Protein AF-A0ABD2CI58-F1 (afdb_monomer)

Structure (mmCIF, N/CA/C/O backbone):
data_AF-A0ABD2CI58-F1
#
_entry.id   AF-A0ABD2CI58-F1
#
loop_
_atom_site.group_PDB
_atom_site.id
_atom_site.type_symbol
_atom_site.label_atom_id
_atom_site.label_alt_id
_atom_site.label_comp_id
_atom_site.label_asym_id
_atom_site.label_entity_id
_atom_site.label_seq_id
_atom_site.pdbx_PDB_ins_code
_atom_site.Cartn_x
_atom_site.Cartn_y
_atom_site.Cartn_z
_atom_site.occupancy
_atom_site.B_iso_or_equiv
_atom_site.auth_seq_id
_atom_site.auth_comp_id
_atom_site.auth_asym_id
_atom_site.auth_atom_id
_atom_site.pdbx_PDB_model_num
ATOM 1 N N . MET A 1 1 ? 22.732 7.898 -4.166 1.00 49.81 1 MET A N 1
ATOM 2 C CA . MET A 1 1 ? 21.808 8.438 -5.179 1.00 49.81 1 MET A CA 1
ATOM 3 C C . MET A 1 1 ? 20.478 8.614 -4.476 1.00 49.81 1 MET A C 1
ATOM 5 O O . MET A 1 1 ? 20.019 7.651 -3.877 1.00 49.81 1 MET A O 1
ATOM 9 N N . GLY A 1 2 ? 20.002 9.853 -4.361 1.00 69.44 2 GLY A N 1
ATOM 10 C CA . GLY A 1 2 ? 18.741 10.169 -3.685 1.00 69.44 2 GLY A CA 1
ATOM 11 C C . GLY A 1 2 ? 17.550 9.956 -4.612 1.00 69.44 2 GLY A C 1
ATOM 12 O O . GLY A 1 2 ? 17.744 9.671 -5.792 1.00 69.44 2 GLY A O 1
ATOM 13 N N . SER A 1 3 ? 16.351 10.114 -4.061 1.00 56.50 3 SER A N 1
ATOM 14 C CA . SER A 1 3 ? 15.115 9.919 -4.804 1.00 56.50 3 SER A CA 1
ATOM 15 C C . SER A 1 3 ? 14.978 10.944 -5.929 1.00 56.50 3 SER A C 1
ATOM 17 O O . SER A 1 3 ? 15.055 12.150 -5.676 1.00 56.50 3 SER A O 1
ATOM 19 N N . VAL A 1 4 ? 14.850 10.484 -7.176 1.00 70.69 4 VAL A N 1
ATOM 20 C CA . VAL A 1 4 ? 14.587 11.353 -8.326 1.00 70.69 4 VAL A CA 1
ATOM 21 C C . VAL A 1 4 ? 13.091 11.625 -8.370 1.00 70.69 4 VAL A C 1
ATOM 23 O O . VAL A 1 4 ? 12.281 10.706 -8.318 1.00 70.69 4 VAL A O 1
ATOM 26 N N . HIS A 1 5 ? 12.718 12.899 -8.481 1.00 70.19 5 HIS A N 1
ATOM 27 C CA . HIS A 1 5 ? 11.318 13.310 -8.531 1.00 70.19 5 HIS A CA 1
ATOM 28 C C . HIS A 1 5 ? 10.525 12.507 -9.582 1.00 70.19 5 HIS A C 1
ATOM 30 O O . HIS A 1 5 ? 10.876 12.527 -10.763 1.00 70.19 5 HIS A O 1
ATOM 36 N N . GLY A 1 6 ? 9.467 11.812 -9.151 1.00 68.62 6 GLY A N 1
ATOM 37 C CA . GLY A 1 6 ? 8.593 11.005 -10.003 1.00 68.62 6 GLY A CA 1
ATOM 38 C C . GLY A 1 6 ? 8.843 9.494 -9.943 1.00 68.62 6 GLY A C 1
ATOM 39 O O . GLY A 1 6 ? 8.038 8.734 -10.484 1.00 68.62 6 GLY A O 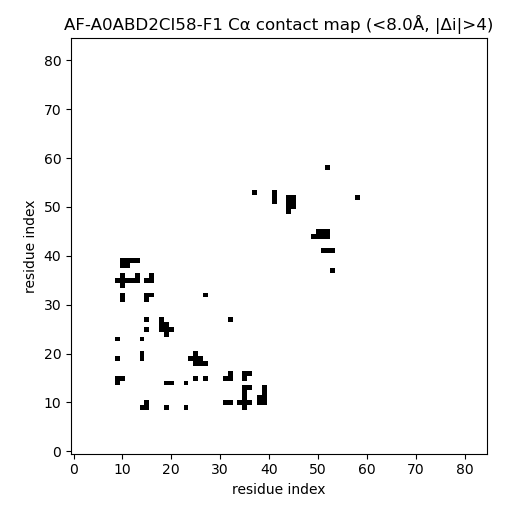1
ATOM 40 N N . GLU A 1 7 ? 9.903 9.029 -9.277 1.00 74.44 7 GLU A N 1
ATOM 41 C CA . GLU A 1 7 ? 10.152 7.596 -9.070 1.00 74.44 7 GLU A CA 1
ATOM 42 C C . GLU A 1 7 ? 9.197 6.959 -8.047 1.00 74.44 7 GLU A C 1
ATOM 44 O O . GLU A 1 7 ? 9.073 5.739 -8.003 1.00 74.44 7 GLU A O 1
ATOM 49 N N . GLU A 1 8 ? 8.500 7.769 -7.246 1.00 76.56 8 GLU A N 1
ATOM 50 C CA . GLU A 1 8 ? 7.505 7.348 -6.260 1.00 76.56 8 GLU A CA 1
ATOM 51 C C . GLU A 1 8 ? 6.137 7.028 -6.890 1.00 76.56 8 GLU A C 1
ATOM 53 O O . GLU A 1 8 ? 5.373 6.210 -6.369 1.00 76.56 8 GLU A O 1
ATOM 58 N N . LEU A 1 9 ? 5.838 7.633 -8.046 1.00 81.44 9 LEU A N 1
ATOM 59 C CA . LEU A 1 9 ? 4.560 7.492 -8.755 1.00 81.44 9 LEU A CA 1
ATOM 60 C C . LEU A 1 9 ? 4.172 6.034 -9.067 1.00 81.44 9 LEU A C 1
ATOM 62 O O . LEU A 1 9 ? 3.021 5.669 -8.813 1.00 81.44 9 LEU A O 1
ATOM 66 N N . PRO A 1 10 ? 5.075 5.161 -9.558 1.00 80.31 10 PRO A N 1
ATOM 67 C CA . PRO A 1 10 ? 4.728 3.773 -9.822 1.00 80.31 10 PRO A CA 1
ATOM 68 C C . PRO A 1 10 ? 4.324 3.005 -8.554 1.00 80.31 10 PRO A C 1
ATOM 70 O O . PRO A 1 10 ? 3.501 2.094 -8.631 1.00 80.31 10 PRO A O 1
ATOM 73 N N . PHE A 1 11 ? 4.861 3.377 -7.389 1.00 81.25 11 PHE A N 1
ATOM 74 C CA . PHE A 1 11 ? 4.532 2.739 -6.114 1.00 81.25 11 PHE A CA 1
ATOM 75 C C . PHE A 1 11 ? 3.178 3.193 -5.571 1.00 81.25 11 PHE A C 1
ATOM 77 O O . PHE A 1 11 ? 2.435 2.368 -5.041 1.00 81.25 11 PHE A O 1
ATOM 84 N N . VAL A 1 12 ? 2.840 4.475 -5.745 1.00 82.12 12 VAL A N 1
ATOM 85 C CA . VAL A 1 12 ? 1.542 5.049 -5.349 1.00 82.12 12 VAL A CA 1
ATOM 86 C C . VAL A 1 12 ? 0.402 4.487 -6.202 1.00 82.12 12 VAL A C 1
ATOM 88 O O . VAL A 1 12 ? -0.668 4.192 -5.675 1.00 82.12 12 VAL A O 1
ATOM 91 N N . PHE A 1 13 ? 0.629 4.296 -7.506 1.00 80.94 13 PHE A N 1
ATOM 92 C CA . PHE A 1 13 ? -0.385 3.778 -8.433 1.00 80.94 13 PHE A CA 1
ATOM 93 C C . PHE A 1 13 ? -0.422 2.248 -8.553 1.00 80.94 13 PHE A C 1
ATOM 95 O O . PHE A 1 13 ? -1.288 1.717 -9.245 1.00 80.94 13 PHE A O 1
ATOM 102 N N . GLY A 1 14 ? 0.498 1.525 -7.911 1.00 79.25 14 GLY A N 1
ATOM 103 C CA . GLY A 1 14 ? 0.524 0.059 -7.950 1.00 79.25 14 GLY A CA 1
ATOM 104 C C . GLY A 1 14 ? 1.095 -0.551 -9.218 1.00 79.25 14 GLY A C 1
ATOM 105 O O . GLY A 1 14 ? 0.887 -1.737 -9.461 1.00 79.25 14 GLY A O 1
ATOM 106 N N . ALA A 1 15 ? 1.864 0.210 -9.999 1.00 82.31 15 ALA A N 1
ATOM 107 C CA . ALA A 1 15 ? 2.568 -0.316 -11.164 1.00 82.31 15 ALA A CA 1
ATOM 108 C C . ALA A 1 15 ? 3.510 -1.473 -10.785 1.00 82.31 15 ALA A C 1
ATOM 110 O O . ALA A 1 15 ? 3.614 -2.437 -11.536 1.00 82.31 15 ALA A O 1
ATOM 111 N N . ALA A 1 16 ? 4.112 -1.436 -9.590 1.00 76.88 16 ALA A N 1
ATOM 112 C CA . ALA A 1 16 ? 4.969 -2.512 -9.092 1.00 76.88 16 ALA A CA 1
ATOM 113 C C . ALA A 1 16 ? 4.237 -3.837 -8.814 1.00 76.88 16 ALA A C 1
ATOM 115 O O . ALA A 1 16 ? 4.858 -4.894 -8.856 1.00 76.88 16 ALA A O 1
ATOM 116 N N . LEU A 1 17 ? 2.924 -3.806 -8.560 1.00 76.81 17 LEU A N 1
ATOM 117 C CA . LEU A 1 17 ? 2.121 -5.004 -8.281 1.00 76.81 17 LEU A CA 1
ATOM 118 C C . LEU A 1 17 ? 1.606 -5.694 -9.553 1.00 76.81 17 LEU A C 1
ATOM 120 O O . LEU A 1 17 ? 1.184 -6.846 -9.493 1.00 76.81 17 LEU A O 1
ATOM 124 N N . VAL A 1 18 ? 1.639 -4.999 -10.693 1.00 81.00 18 VAL A N 1
ATOM 125 C CA . V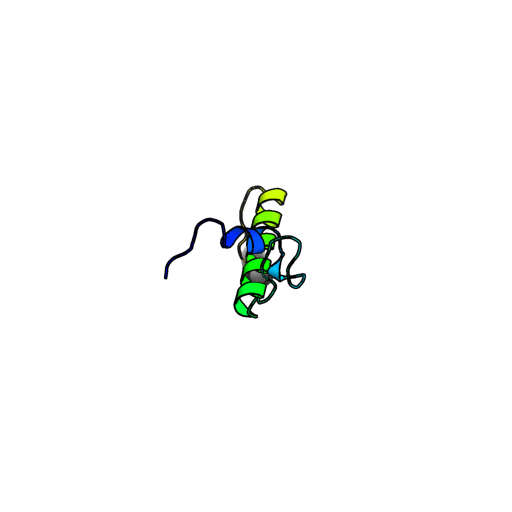AL A 1 18 ? 1.147 -5.486 -11.994 1.00 81.00 18 VAL A CA 1
ATOM 126 C C . VAL A 1 18 ? 2.262 -5.631 -13.036 1.00 81.00 18 VAL A C 1
ATOM 128 O O . VAL A 1 18 ? 1.981 -5.671 -14.229 1.00 81.00 18 VAL A O 1
ATOM 131 N N . ASP A 1 19 ? 3.516 -5.720 -12.581 1.00 70.81 19 ASP A N 1
ATOM 132 C CA . ASP A 1 19 ? 4.718 -5.880 -13.422 1.00 70.81 19 ASP A CA 1
ATOM 133 C C . ASP A 1 19 ? 4.969 -4.698 -14.388 1.00 70.81 19 ASP A C 1
ATOM 135 O O . ASP A 1 19 ? 5.516 -4.826 -15.486 1.00 70.81 19 ASP A O 1
ATOM 139 N N . GLY A 1 20 ? 4.553 -3.505 -13.952 1.00 69.06 20 GLY A N 1
ATOM 140 C CA . GLY A 1 20 ? 4.598 -2.250 -14.697 1.00 69.06 20 GLY A CA 1
ATOM 141 C C . GLY A 1 20 ? 3.430 -2.078 -15.675 1.00 69.06 20 GLY A C 1
ATOM 142 O O . GLY A 1 20 ? 2.953 -3.016 -16.306 1.00 69.06 20 GLY A O 1
ATOM 143 N N . PHE A 1 21 ? 2.978 -0.836 -15.863 1.00 69.44 21 PHE A N 1
ATOM 144 C CA . PHE A 1 21 ? 2.031 -0.485 -16.927 1.00 69.44 21 PHE A CA 1
ATOM 145 C C . PHE A 1 21 ? 2.379 0.877 -17.549 1.00 69.44 21 PHE A C 1
ATOM 147 O O . PHE A 1 21 ? 2.993 1.727 -16.908 1.00 69.44 21 PHE A O 1
ATOM 154 N N . ALA A 1 22 ? 1.988 1.095 -18.809 1.00 71.56 22 ALA A N 1
ATOM 155 C CA . ALA A 1 22 ? 2.261 2.326 -19.564 1.00 71.56 22 ALA A CA 1
ATOM 156 C C . ALA A 1 22 ? 3.758 2.724 -19.598 1.00 71.56 22 ALA A C 1
ATOM 158 O O . ALA A 1 22 ? 4.579 1.952 -20.089 1.00 71.56 22 ALA A O 1
ATOM 159 N N . HIS A 1 23 ? 4.101 3.930 -19.124 1.00 73.56 23 HIS A N 1
ATOM 160 C CA . HIS A 1 23 ? 5.464 4.481 -19.099 1.00 73.56 23 HIS A CA 1
ATOM 161 C C . HIS A 1 23 ? 6.291 4.046 -17.877 1.00 73.56 23 HIS A C 1
ATOM 163 O O . HIS A 1 23 ? 7.438 4.470 -17.741 1.00 73.56 23 HIS A O 1
ATOM 169 N N . PHE A 1 24 ? 5.734 3.224 -16.982 1.00 75.75 24 PHE A N 1
ATOM 170 C CA . PHE A 1 24 ? 6.443 2.786 -15.786 1.00 75.75 24 PHE A CA 1
ATOM 171 C C . PHE A 1 24 ? 7.407 1.623 -16.082 1.00 75.75 24 PHE A C 1
ATOM 173 O O . PHE A 1 24 ? 7.096 0.758 -16.909 1.00 75.75 24 PHE A O 1
ATOM 180 N N . PRO A 1 25 ? 8.589 1.594 -15.433 1.00 70.75 25 PRO A N 1
ATOM 181 C CA . PRO A 1 25 ? 9.556 0.510 -15.593 1.00 70.75 25 PRO A CA 1
ATOM 182 C C . PRO A 1 25 ? 8.951 -0.825 -15.143 1.00 70.75 25 PRO A C 1
ATOM 184 O O . PRO A 1 25 ? 8.037 -0.849 -14.332 1.00 70.75 25 PRO A O 1
ATOM 187 N N . ARG A 1 26 ? 9.451 -1.943 -15.676 1.00 69.62 26 ARG A N 1
ATOM 188 C CA . ARG A 1 26 ? 8.918 -3.290 -15.380 1.00 69.62 26 ARG A CA 1
ATOM 189 C C . ARG A 1 26 ? 9.764 -4.101 -14.396 1.00 69.62 26 ARG A C 1
ATOM 191 O O . ARG A 1 26 ? 9.379 -5.186 -14.003 1.00 69.62 26 ARG A O 1
ATOM 198 N N . ASN A 1 27 ? 10.920 -3.585 -13.983 1.00 79.69 27 ASN A N 1
ATOM 199 C CA . ASN A 1 27 ? 11.871 -4.332 -13.158 1.00 79.69 27 ASN A CA 1
ATOM 200 C C . ASN A 1 27 ? 11.789 -3.892 -11.696 1.00 79.69 27 ASN A C 1
ATOM 202 O O . ASN A 1 27 ? 12.665 -3.169 -11.227 1.00 79.69 27 ASN A O 1
ATOM 206 N N . TYR A 1 28 ? 10.747 -4.327 -10.991 1.00 80.06 28 TYR A N 1
ATOM 207 C CA . TYR A 1 28 ? 10.615 -4.081 -9.556 1.00 80.06 28 TYR A CA 1
ATOM 208 C C . TYR A 1 28 ? 11.195 -5.236 -8.740 1.00 80.06 28 TYR A C 1
ATOM 210 O O . TYR A 1 28 ? 10.983 -6.415 -9.021 1.00 80.06 28 TYR A O 1
ATOM 218 N N . THR A 1 29 ? 11.930 -4.899 -7.691 1.00 84.88 29 THR A N 1
ATOM 219 C CA . THR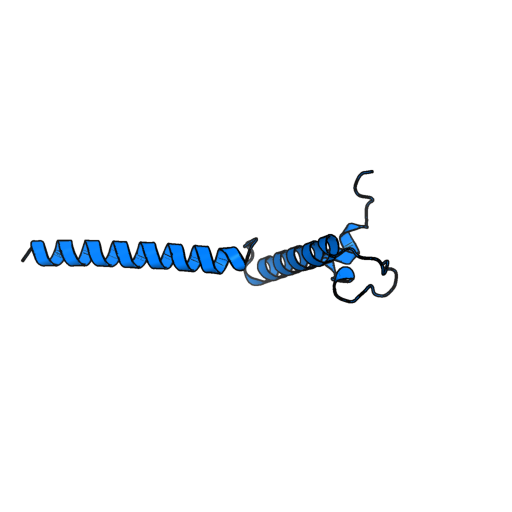 A 1 29 ? 12.410 -5.844 -6.686 1.00 84.88 29 THR A CA 1
ATOM 220 C C . THR A 1 29 ? 11.277 -6.266 -5.745 1.00 84.88 29 THR A C 1
ATOM 222 O O . THR A 1 29 ? 10.272 -5.575 -5.582 1.00 84.88 29 THR A O 1
ATOM 225 N N . ARG A 1 30 ? 11.440 -7.396 -5.041 1.00 78.94 30 ARG A N 1
ATOM 226 C CA . ARG A 1 30 ? 10.450 -7.829 -4.031 1.00 78.94 30 ARG A CA 1
ATOM 227 C C . ARG A 1 30 ? 10.231 -6.785 -2.932 1.00 78.94 30 ARG A C 1
ATOM 229 O O . ARG A 1 30 ? 9.117 -6.638 -2.438 1.00 78.94 30 ARG A O 1
ATOM 236 N N . SER A 1 31 ? 11.286 -6.062 -2.565 1.00 78.50 31 SER A N 1
ATOM 237 C CA . SER A 1 31 ? 11.247 -4.970 -1.588 1.00 78.50 31 SER A CA 1
ATOM 238 C C . SER A 1 31 ? 10.364 -3.817 -2.073 1.00 78.50 31 SER A C 1
ATOM 240 O O . SER A 1 31 ? 9.576 -3.264 -1.315 1.00 78.50 31 SER A O 1
ATOM 242 N N . GLU A 1 32 ? 10.478 -3.489 -3.357 1.00 81.62 32 GLU A N 1
ATOM 243 C CA . GLU A 1 32 ? 9.726 -2.447 -4.057 1.00 81.62 32 GLU A CA 1
ATOM 244 C C . GLU A 1 32 ? 8.243 -2.800 -4.228 1.00 81.62 32 GLU A C 1
ATOM 246 O O . GLU A 1 32 ? 7.375 -1.943 -4.062 1.00 81.62 32 GLU A O 1
ATOM 251 N N . MET A 1 33 ? 7.932 -4.075 -4.468 1.00 81.62 33 MET A N 1
ATOM 252 C CA . MET A 1 33 ? 6.549 -4.561 -4.464 1.00 81.62 33 MET A CA 1
ATOM 253 C C . MET A 1 33 ? 5.904 -4.421 -3.078 1.00 81.62 33 MET A C 1
ATOM 255 O O . MET A 1 33 ? 4.810 -3.871 -2.964 1.00 81.62 33 MET A O 1
ATOM 259 N N . ALA A 1 34 ? 6.603 -4.853 -2.022 1.00 80.81 34 ALA A N 1
ATOM 260 C CA . ALA A 1 34 ? 6.123 -4.724 -0.643 1.00 80.81 34 ALA A CA 1
ATOM 261 C C . ALA A 1 34 ? 5.957 -3.251 -0.225 1.00 80.81 34 ALA A C 1
ATOM 263 O O . ALA A 1 34 ? 5.016 -2.893 0.486 1.00 80.81 34 ALA A O 1
ATOM 264 N N . LEU A 1 35 ? 6.843 -2.374 -0.708 1.00 83.06 35 LEU A N 1
ATOM 265 C CA . LEU A 1 35 ? 6.713 -0.933 -0.527 1.00 83.06 35 LEU A CA 1
ATOM 266 C C . LEU A 1 35 ? 5.436 -0.402 -1.196 1.00 83.06 35 LEU A C 1
ATOM 268 O O . LEU A 1 35 ? 4.656 0.280 -0.532 1.00 83.06 35 LEU A O 1
ATOM 272 N N . SER A 1 36 ? 5.186 -0.745 -2.465 1.00 84.19 36 SER A N 1
ATOM 273 C CA . SER A 1 36 ? 3.974 -0.328 -3.189 1.00 84.19 36 SER A CA 1
ATOM 274 C C . SER A 1 36 ? 2.698 -0.778 -2.482 1.00 84.19 36 SER A C 1
ATOM 276 O O . SER A 1 36 ? 1.781 0.021 -2.303 1.00 84.19 36 SER A O 1
ATOM 278 N N . GLU A 1 37 ? 2.664 -2.024 -2.010 1.00 82.06 37 GLU A N 1
ATOM 279 C CA . GLU A 1 37 ? 1.543 -2.562 -1.238 1.00 82.06 37 GLU A CA 1
ATOM 280 C C . GLU A 1 37 ? 1.278 -1.726 0.022 1.00 82.06 37 GLU A C 1
ATOM 282 O O . GLU A 1 37 ? 0.149 -1.288 0.258 1.00 82.06 37 GLU A O 1
ATOM 287 N N . SER A 1 38 ? 2.329 -1.429 0.793 1.00 83.38 38 SER A N 1
ATOM 288 C CA . SER A 1 38 ? 2.206 -0.626 2.012 1.00 83.38 38 SER A CA 1
ATOM 289 C C . SER A 1 38 ? 1.709 0.797 1.734 1.00 83.38 38 SER A C 1
ATOM 291 O O . SER A 1 38 ? 0.870 1.311 2.475 1.00 83.38 38 SER A O 1
ATOM 293 N N . ILE A 1 39 ? 2.162 1.412 0.636 1.00 84.12 39 ILE A N 1
ATOM 294 C CA . ILE A 1 39 ? 1.770 2.764 0.226 1.00 84.12 39 ILE A CA 1
ATOM 295 C C . ILE A 1 39 ? 0.303 2.785 -0.209 1.00 84.12 39 ILE A C 1
ATOM 297 O O . ILE A 1 39 ? -0.462 3.633 0.244 1.00 84.12 39 ILE A O 1
ATOM 301 N N . ILE A 1 40 ? -0.128 1.842 -1.045 1.00 84.62 40 ILE A N 1
ATOM 302 C CA . ILE A 1 40 ? -1.526 1.770 -1.494 1.00 84.62 40 ILE A CA 1
ATOM 303 C C . ILE A 1 40 ? -2.450 1.536 -0.307 1.00 84.62 40 ILE A C 1
ATOM 305 O O . ILE A 1 40 ? -3.491 2.183 -0.191 1.00 84.62 40 ILE A O 1
ATOM 309 N N . GLN A 1 41 ? -2.059 0.652 0.609 1.00 81.62 41 GLN A N 1
ATOM 310 C CA . GLN A 1 41 ? -2.838 0.392 1.808 1.00 81.62 41 GLN A CA 1
ATOM 311 C C . GLN A 1 41 ? -2.920 1.622 2.715 1.00 81.62 41 GLN A C 1
ATOM 313 O O . GLN A 1 41 ? -3.985 1.915 3.258 1.00 81.62 41 GLN A O 1
ATOM 318 N N . TYR A 1 42 ? -1.835 2.384 2.824 1.00 80.19 42 TYR A N 1
ATOM 319 C CA . TYR A 1 42 ? -1.809 3.659 3.530 1.00 80.19 42 TYR A CA 1
ATOM 320 C C . TYR A 1 42 ? -2.800 4.664 2.934 1.00 80.19 42 TYR A C 1
ATOM 322 O O . TYR A 1 42 ? -3.631 5.216 3.657 1.00 80.19 42 TYR A O 1
ATOM 330 N N . PHE A 1 43 ? -2.756 4.863 1.614 1.00 81.56 43 PHE A N 1
ATOM 331 C CA . PHE A 1 43 ? -3.671 5.762 0.910 1.00 81.56 43 PHE A CA 1
ATOM 332 C C . PHE A 1 43 ? -5.128 5.303 1.019 1.00 81.56 43 PHE A C 1
ATOM 334 O O . PHE A 1 43 ? -6.008 6.123 1.273 1.00 81.56 43 PHE A O 1
ATOM 341 N N . ALA A 1 44 ? -5.392 4.003 0.887 1.00 81.19 44 ALA A N 1
ATOM 342 C CA . ALA A 1 44 ? -6.735 3.440 0.997 1.00 81.19 44 ALA A CA 1
ATOM 343 C C . ALA A 1 44 ? -7.312 3.579 2.414 1.00 81.19 44 ALA A C 1
ATOM 345 O O . ALA A 1 44 ? -8.488 3.910 2.572 1.00 81.19 44 ALA A O 1
ATOM 346 N N . ASN A 1 45 ? -6.490 3.358 3.444 1.00 78.25 45 ASN A N 1
ATOM 347 C CA . ASN A 1 45 ? -6.891 3.549 4.836 1.00 78.25 45 ASN A CA 1
ATOM 348 C C . ASN A 1 45 ? -7.189 5.026 5.110 1.00 78.25 45 ASN A C 1
ATOM 350 O O . ASN A 1 45 ? -8.261 5.340 5.625 1.00 78.25 45 ASN A O 1
ATOM 354 N N . PHE A 1 46 ? -6.308 5.930 4.672 1.00 80.94 46 PHE A N 1
ATOM 355 C CA . PHE A 1 46 ? -6.527 7.370 4.794 1.00 80.94 46 PHE A CA 1
ATOM 356 C C . PHE A 1 46 ? -7.813 7.823 4.091 1.00 80.94 46 PHE A C 1
ATOM 358 O O . PHE A 1 46 ? -8.630 8.511 4.697 1.00 80.94 46 PHE A O 1
ATOM 365 N N . ALA A 1 47 ? -8.040 7.393 2.848 1.00 80.50 47 ALA A N 1
ATOM 366 C CA . ALA A 1 47 ? -9.245 7.740 2.097 1.00 80.50 47 ALA A CA 1
ATOM 367 C C . ALA A 1 47 ? -10.534 7.224 2.763 1.00 80.50 47 ALA A C 1
ATOM 369 O O . ALA A 1 47 ? -11.589 7.835 2.617 1.00 80.50 47 ALA A O 1
ATOM 370 N N . ARG A 1 48 ? -10.462 6.102 3.493 1.00 76.38 48 ARG A N 1
ATOM 371 C CA . ARG A 1 48 ? -11.617 5.487 4.158 1.00 76.38 48 ARG A CA 1
ATOM 372 C C . ARG A 1 48 ? -11.973 6.153 5.484 1.00 76.38 48 ARG A C 1
ATOM 374 O O . ARG A 1 48 ? -13.155 6.339 5.753 1.00 76.38 48 ARG A O 1
ATOM 381 N N . THR A 1 49 ? -10.989 6.426 6.338 1.00 77.62 49 THR A N 1
ATOM 382 C CA . THR A 1 49 ? -11.235 6.829 7.736 1.00 77.62 49 THR A CA 1
ATOM 383 C C . THR A 1 49 ? -10.722 8.227 8.075 1.00 77.62 49 THR A C 1
ATOM 385 O O . THR A 1 49 ? -11.036 8.740 9.145 1.00 77.62 49 THR A O 1
ATOM 388 N N . GLY A 1 50 ? -9.937 8.857 7.198 1.00 69.06 50 GLY A N 1
ATOM 389 C CA . GLY A 1 50 ? -9.309 10.160 7.437 1.00 69.06 50 GLY A CA 1
ATOM 390 C C . GLY A 1 50 ? -8.094 10.119 8.372 1.00 69.06 50 GLY A C 1
ATOM 391 O O . GLY A 1 50 ? -7.433 11.139 8.552 1.00 69.06 50 GLY A O 1
ATOM 392 N N . TYR A 1 51 ? -7.761 8.957 8.940 1.00 68.38 51 TYR A N 1
ATOM 393 C CA . TYR A 1 51 ? -6.559 8.747 9.744 1.00 68.38 51 TYR A CA 1
ATOM 394 C C . TYR A 1 51 ? -5.831 7.478 9.307 1.00 68.38 51 TYR A C 1
ATOM 396 O O . TYR A 1 51 ? -6.397 6.549 8.735 1.00 68.38 51 TYR A O 1
ATOM 404 N N . ILE A 1 52 ? -4.532 7.458 9.557 1.00 68.62 52 ILE A N 1
ATOM 405 C CA . ILE A 1 52 ? -3.621 6.476 8.990 1.00 68.62 52 ILE A CA 1
ATOM 406 C C . ILE A 1 52 ? -3.344 5.374 10.018 1.00 68.62 52 ILE A C 1
ATOM 408 O O . ILE A 1 52 ? -2.656 5.602 11.011 1.00 68.62 52 ILE A O 1
ATOM 412 N N . GLU A 1 53 ? -3.822 4.156 9.756 1.00 64.75 53 GLU A N 1
ATOM 413 C CA . GLU A 1 53 ? -3.342 2.947 10.437 1.00 64.75 53 GLU A CA 1
ATOM 414 C C . GLU A 1 53 ? -2.297 2.250 9.562 1.00 64.75 53 GLU A C 1
ATOM 416 O O . GLU A 1 53 ? -2.607 1.627 8.546 1.00 64.75 53 GLU A O 1
ATOM 421 N N . LEU A 1 54 ? -1.032 2.373 9.962 1.00 56.41 54 LEU A N 1
ATOM 422 C CA . LEU A 1 54 ? 0.137 1.992 9.164 1.00 56.41 54 LEU A CA 1
ATOM 423 C C . LEU A 1 54 ? 0.423 0.482 9.087 1.00 56.41 54 LEU A C 1
ATOM 425 O O . LEU A 1 54 ? 1.444 0.110 8.525 1.00 56.41 54 LEU A O 1
ATOM 429 N N . ASN A 1 55 ? -0.392 -0.408 9.664 1.00 55.34 55 ASN A N 1
ATOM 430 C CA . ASN A 1 55 ? -0.102 -1.850 9.655 1.00 55.34 55 ASN A CA 1
ATOM 431 C C . ASN A 1 55 ? -1.346 -2.711 9.977 1.00 55.34 55 ASN A C 1
ATOM 433 O O . ASN A 1 55 ? -1.724 -2.789 11.148 1.00 55.34 55 ASN A O 1
ATOM 437 N N . PRO A 1 56 ? -1.936 -3.459 9.024 1.00 55.00 56 PRO A N 1
ATOM 438 C CA . PRO A 1 56 ? -3.022 -4.404 9.320 1.00 55.00 56 PRO A CA 1
ATOM 439 C C . PRO A 1 56 ? -2.562 -5.596 10.183 1.00 55.00 56 PRO A C 1
ATOM 441 O O . PRO A 1 56 ? -3.311 -6.040 11.054 1.00 55.00 56 PRO A O 1
ATOM 444 N N . SER A 1 57 ? -1.309 -6.052 10.042 1.00 54.59 57 SER A N 1
ATOM 445 C CA . SER A 1 57 ? -0.715 -7.088 10.911 1.00 54.59 57 SER A CA 1
ATOM 446 C C . SER A 1 57 ? -0.559 -6.618 12.360 1.00 54.59 57 SER A C 1
ATOM 448 O O . SER A 1 57 ? -0.680 -7.411 13.291 1.00 54.59 57 SER A O 1
ATOM 450 N N . ARG A 1 58 ? -0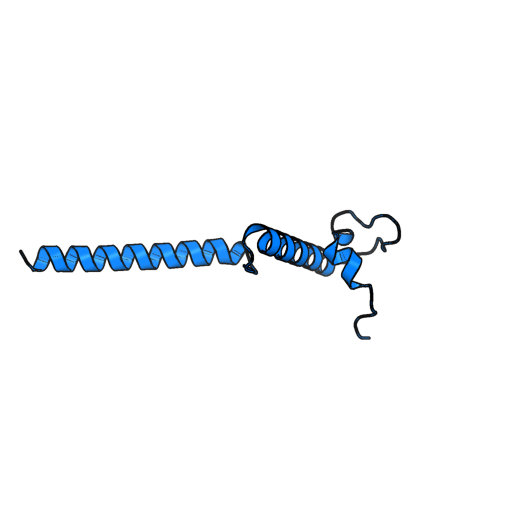.368 -5.307 12.574 1.00 54.38 58 ARG A N 1
ATOM 451 C CA . AR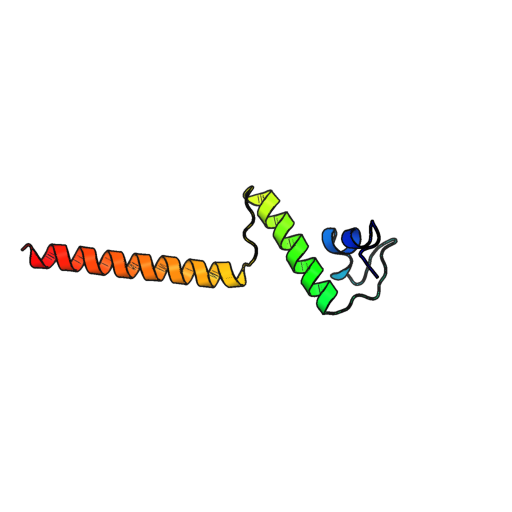G A 1 58 ? -0.481 -4.698 13.905 1.00 54.38 58 ARG A CA 1
ATOM 452 C C . ARG A 1 58 ? -1.926 -4.425 14.288 1.00 54.38 58 ARG A C 1
ATOM 454 O O . ARG A 1 58 ? -2.213 -4.472 15.466 1.00 54.38 58 ARG A O 1
ATOM 461 N N . SER A 1 59 ? -2.839 -4.200 13.346 1.00 58.44 59 SER A N 1
ATOM 462 C CA . SER A 1 59 ? -4.264 -4.012 13.646 1.00 58.44 59 SER A CA 1
ATOM 463 C C . SER A 1 59 ? -4.853 -5.252 14.328 1.00 58.44 59 SER A C 1
ATOM 465 O O . SER A 1 59 ? -5.590 -5.105 15.293 1.00 58.44 59 SER A O 1
ATOM 467 N N . ILE A 1 60 ? -4.465 -6.475 13.936 1.00 62.41 60 ILE A N 1
ATOM 468 C CA . ILE A 1 60 ? -4.871 -7.702 14.653 1.00 62.41 60 ILE A CA 1
ATOM 469 C C . ILE A 1 60 ? -4.225 -7.772 16.042 1.00 62.41 60 ILE A C 1
ATOM 471 O O . ILE A 1 60 ? -4.925 -8.023 17.016 1.00 62.41 60 ILE A O 1
ATOM 475 N N . ALA A 1 61 ? -2.920 -7.506 16.155 1.00 66.88 61 ALA A N 1
ATOM 476 C CA . ALA A 1 61 ? -2.220 -7.529 17.441 1.00 66.88 61 ALA A CA 1
ATOM 477 C C . ALA A 1 61 ? -2.748 -6.462 18.416 1.00 66.88 61 ALA A C 1
ATOM 479 O O . ALA A 1 61 ? -2.980 -6.756 19.578 1.00 66.88 61 ALA A O 1
ATOM 480 N N . ILE A 1 62 ? -3.009 -5.245 17.938 1.00 66.31 62 ILE A N 1
ATOM 481 C CA . ILE A 1 62 ? -3.587 -4.137 18.705 1.00 66.31 62 ILE A CA 1
ATOM 482 C C . ILE A 1 62 ? -5.031 -4.464 19.077 1.00 66.31 62 ILE A C 1
ATOM 484 O O . ILE A 1 62 ? -5.401 -4.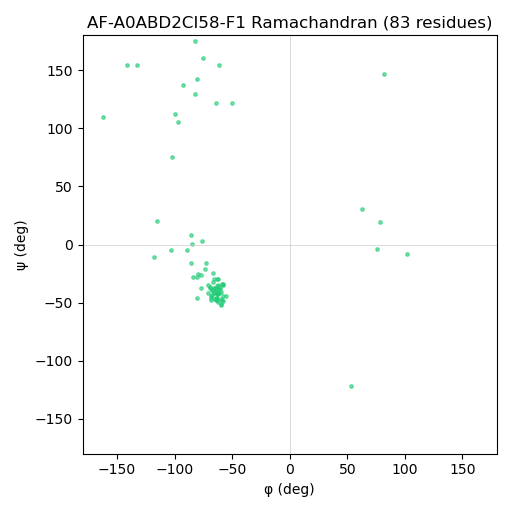278 20.228 1.00 66.31 62 ILE A O 1
ATOM 488 N N . LYS A 1 63 ? -5.843 -5.005 18.159 1.00 76.50 63 LYS A N 1
ATOM 489 C CA . LYS A 1 63 ? -7.208 -5.453 18.483 1.00 76.50 63 LYS A CA 1
ATOM 490 C C . LYS A 1 63 ? -7.205 -6.564 19.530 1.00 76.50 63 LYS A C 1
ATOM 492 O O . LYS A 1 63 ? -8.014 -6.510 20.448 1.00 76.50 63 LYS A O 1
ATOM 497 N N . LEU A 1 64 ? -6.290 -7.529 19.429 1.00 80.19 64 LEU A N 1
ATOM 498 C CA . LEU A 1 64 ? -6.111 -8.587 20.426 1.00 80.19 64 LEU A CA 1
ATOM 499 C C . LEU A 1 64 ? -5.665 -8.018 21.775 1.00 80.19 64 LEU A C 1
ATOM 501 O O . LEU A 1 64 ? -6.269 -8.355 22.782 1.00 80.19 64 LEU A O 1
ATOM 505 N N . ILE A 1 65 ? -4.684 -7.113 21.799 1.00 79.69 65 ILE A N 1
ATOM 506 C CA . ILE A 1 65 ? -4.199 -6.464 23.027 1.00 79.69 65 ILE A CA 1
ATOM 507 C C . ILE A 1 65 ? -5.309 -5.632 23.682 1.00 79.69 65 ILE A C 1
ATOM 509 O O . ILE A 1 65 ? -5.544 -5.763 24.875 1.00 79.69 65 ILE A O 1
ATOM 513 N N . VAL A 1 66 ? -6.045 -4.824 22.915 1.00 82.69 66 VAL A N 1
ATOM 514 C CA . VAL A 1 66 ? -7.145 -3.999 23.442 1.00 82.69 66 VAL A CA 1
ATOM 515 C C . VAL A 1 66 ? -8.292 -4.870 23.966 1.00 82.69 66 VAL A C 1
ATOM 517 O O . VAL A 1 66 ? -8.882 -4.548 24.997 1.00 82.69 66 VAL A O 1
ATOM 520 N N . LEU A 1 67 ? -8.605 -5.988 23.302 1.00 87.31 67 LEU A N 1
ATOM 521 C CA . LEU A 1 67 ? -9.587 -6.954 23.805 1.00 87.31 67 LEU A CA 1
ATOM 522 C C . LEU A 1 67 ? -9.102 -7.669 25.070 1.00 87.31 67 LEU A C 1
ATOM 524 O O . LEU A 1 67 ? -9.897 -7.843 25.991 1.00 87.31 67 LEU A O 1
ATOM 528 N N . GLN A 1 68 ? -7.818 -8.024 25.136 1.00 88.94 68 GLN A N 1
ATOM 529 C CA . GLN A 1 68 ? -7.190 -8.629 26.310 1.00 88.94 68 GLN A CA 1
ATOM 530 C C . GLN A 1 68 ? -7.300 -7.691 27.520 1.00 88.94 68 GLN A C 1
ATOM 532 O O . GLN A 1 68 ? -7.862 -8.071 28.544 1.00 88.94 68 GLN A O 1
ATOM 537 N N . THR A 1 69 ? -6.888 -6.427 27.372 1.00 87.25 69 THR A N 1
ATOM 538 C CA . THR A 1 69 ? -6.985 -5.418 28.438 1.00 87.25 69 THR A CA 1
ATOM 539 C C . THR A 1 69 ? -8.436 -5.175 28.865 1.00 87.25 69 THR A C 1
ATOM 541 O O . THR A 1 69 ? -8.720 -4.992 30.049 1.00 87.25 69 THR A O 1
ATOM 544 N N . ARG A 1 70 ? -9.390 -5.208 27.923 1.00 92.81 70 ARG A N 1
ATOM 545 C CA . ARG A 1 70 ? -10.819 -5.030 28.227 1.00 92.81 70 ARG A CA 1
ATOM 546 C C . ARG A 1 70 ? -11.404 -6.206 29.014 1.00 92.81 70 ARG A C 1
ATOM 548 O O . ARG A 1 70 ? -12.241 -5.978 29.884 1.00 92.81 70 ARG A O 1
ATOM 555 N N . LEU A 1 71 ? -10.983 -7.434 28.718 1.00 90.50 71 LEU A N 1
ATOM 556 C CA . LEU A 1 71 ? -11.396 -8.628 29.460 1.00 90.50 71 LEU A CA 1
ATOM 557 C C . LEU A 1 71 ? -10.823 -8.629 30.879 1.00 90.50 71 LEU A C 1
ATOM 559 O O . LEU A 1 71 ? -11.573 -8.862 31.820 1.00 90.50 71 LEU A O 1
ATOM 563 N N . GLU A 1 72 ? -9.543 -8.290 31.035 1.00 91.56 72 GLU A N 1
ATOM 564 C CA . GLU A 1 72 ? -8.888 -8.192 32.347 1.00 91.56 72 GLU A CA 1
ATOM 565 C C . GLU A 1 72 ? -9.578 -7.149 33.235 1.00 91.56 72 GLU A C 1
ATOM 567 O O . GLU A 1 72 ? -9.968 -7.448 34.363 1.00 91.56 72 GLU A O 1
ATOM 572 N N . THR A 1 73 ? -9.851 -5.963 32.683 1.00 88.56 73 THR A N 1
ATOM 573 C CA . THR A 1 73 ? -10.573 -4.900 33.403 1.00 88.56 73 THR A CA 1
ATOM 574 C C . THR A 1 73 ? -11.970 -5.355 33.835 1.00 88.56 73 THR A C 1
ATOM 576 O O . THR A 1 73 ? -12.399 -5.070 34.948 1.00 88.56 73 THR A O 1
ATOM 579 N N . PHE A 1 74 ? -12.687 -6.088 32.976 1.00 91.12 74 PHE A N 1
ATOM 580 C CA . PHE A 1 74 ? -14.011 -6.615 33.312 1.00 91.12 74 PHE A CA 1
ATOM 581 C C . PHE A 1 74 ? -13.947 -7.652 34.439 1.00 91.12 74 PHE A C 1
ATOM 583 O O . PHE A 1 74 ? -14.782 -7.622 35.339 1.00 91.12 74 PHE A O 1
ATOM 590 N N . THR A 1 75 ? -12.950 -8.541 34.419 1.00 86.00 75 THR A N 1
ATOM 591 C CA . THR A 1 75 ? -12.774 -9.536 35.484 1.00 86.00 75 THR A CA 1
ATOM 592 C C . THR A 1 75 ? -12.414 -8.903 36.823 1.00 86.00 75 THR A C 1
ATOM 594 O O . THR A 1 75 ? -12.941 -9.344 37.837 1.00 86.00 75 THR A O 1
ATOM 597 N N . THR A 1 76 ? -11.594 -7.847 36.845 1.00 87.62 76 THR A N 1
ATOM 598 C CA . THR A 1 76 ? -11.273 -7.120 38.084 1.00 87.62 76 THR A CA 1
ATOM 599 C C . THR A 1 76 ? -12.517 -6.457 38.671 1.00 87.62 76 THR A C 1
ATOM 601 O O . THR A 1 76 ? -12.833 -6.686 39.830 1.00 87.62 76 THR A O 1
ATOM 604 N N . VAL A 1 77 ? -13.295 -5.747 37.846 1.00 90.50 77 VAL A N 1
ATOM 605 C CA . VAL A 1 77 ? -14.545 -5.100 38.287 1.00 90.50 77 VAL A CA 1
ATOM 606 C C . VAL A 1 77 ? -15.582 -6.118 38.780 1.00 90.50 77 VAL A C 1
ATOM 608 O O . VAL A 1 77 ? -16.340 -5.830 39.699 1.00 90.50 77 VAL A O 1
ATOM 611 N N . ALA A 1 78 ? -15.635 -7.311 38.183 1.00 88.38 78 ALA A N 1
ATOM 612 C CA . ALA A 1 78 ? -16.552 -8.364 38.615 1.00 88.38 78 ALA A CA 1
ATOM 613 C C . ALA A 1 78 ? -16.155 -8.989 39.964 1.00 88.38 78 ALA A C 1
ATOM 615 O O . ALA A 1 78 ? -17.038 -9.345 40.739 1.00 88.38 78 ALA A O 1
ATOM 616 N N . LEU A 1 79 ? -14.853 -9.118 40.243 1.00 85.88 79 LEU A N 1
ATOM 617 C CA . LEU A 1 79 ? -14.358 -9.614 41.530 1.00 85.88 79 LEU A CA 1
ATOM 618 C C . LEU A 1 79 ? -14.580 -8.591 42.649 1.00 85.88 79 LEU A C 1
ATOM 620 O O . LEU A 1 79 ? -15.069 -8.975 43.708 1.00 85.88 79 LEU A O 1
ATOM 624 N N . ASP A 1 80 ? -14.332 -7.305 42.379 1.00 89.06 80 ASP A N 1
ATOM 625 C CA . ASP A 1 80 ? -14.597 -6.222 43.338 1.00 89.06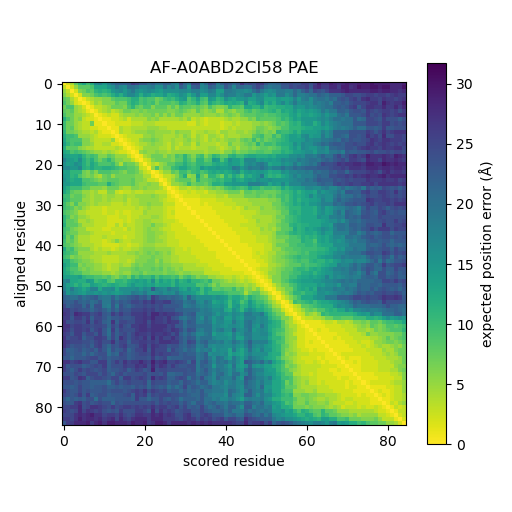 80 ASP A CA 1
ATOM 626 C C . ASP A 1 80 ? -16.085 -6.176 43.749 1.00 89.06 80 ASP A C 1
ATOM 628 O O . ASP A 1 80 ? -16.410 -5.889 44.897 1.00 89.06 80 ASP A O 1
ATOM 632 N N . PHE A 1 81 ? -17.008 -6.509 42.836 1.00 83.88 81 PHE A N 1
ATOM 633 C CA . PHE A 1 81 ? -18.452 -6.501 43.108 1.00 83.88 81 PHE A CA 1
ATOM 634 C C . PHE A 1 81 ? -18.948 -7.706 43.928 1.00 83.88 81 PHE A C 1
ATOM 636 O O . PHE A 1 81 ? -19.978 -7.615 44.594 1.00 83.88 81 PHE A O 1
ATOM 643 N N . GLU A 1 82 ? -18.256 -8.846 43.867 1.00 82.81 82 GLU A N 1
ATOM 644 C CA . GLU A 1 82 ? -18.585 -10.031 44.675 1.00 82.81 82 GLU A CA 1
ATOM 645 C C . GLU A 1 82 ? -17.973 -9.960 46.081 1.00 82.81 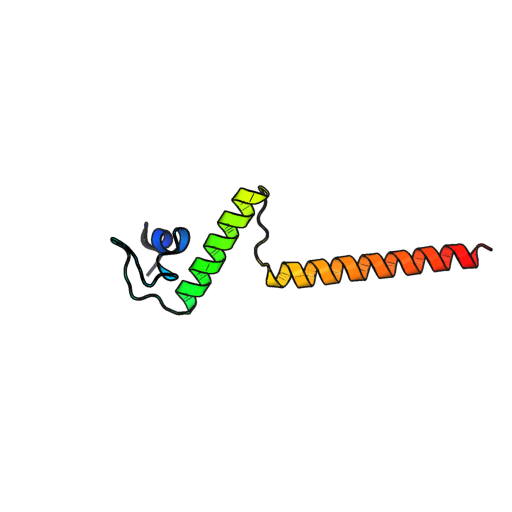82 GLU A C 1
ATOM 647 O O . GLU A 1 82 ? -18.554 -10.501 47.014 1.00 82.81 82 GLU A O 1
ATOM 652 N N . GLU A 1 83 ? -16.843 -9.268 46.266 1.00 78.75 83 GLU A N 1
ATOM 653 C CA . GLU A 1 83 ? -16.233 -9.073 47.592 1.00 78.75 83 GLU A CA 1
ATOM 654 C C . GLU A 1 83 ? -17.011 -8.065 48.463 1.00 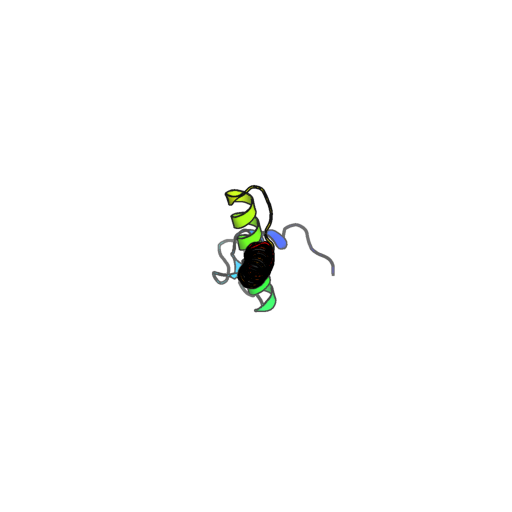78.75 83 GLU A C 1
ATOM 656 O O . GLU A 1 83 ? -16.935 -8.100 49.690 1.00 78.75 83 GLU A O 1
ATOM 661 N N . GLU A 1 84 ? -17.813 -7.197 47.840 1.00 72.31 84 GLU A N 1
ATOM 662 C CA . GLU A 1 84 ? -18.662 -6.212 48.523 1.00 72.31 84 GLU A CA 1
ATOM 663 C C . GLU A 1 84 ? -20.043 -6.773 48.949 1.00 72.31 84 GLU A C 1
ATOM 665 O O . GLU A 1 84 ? -20.913 -6.019 49.399 1.00 72.31 84 GLU A O 1
ATOM 670 N N . ARG A 1 85 ? -20.258 -8.094 48.825 1.00 55.19 85 ARG A N 1
ATOM 671 C CA . ARG A 1 85 ? -21.492 -8.813 49.195 1.00 55.19 85 ARG A CA 1
ATOM 672 C C . ARG A 1 85 ? -21.319 -9.750 50.387 1.00 55.19 85 ARG A C 1
ATOM 674 O O . ARG A 1 85 ? -22.301 -9.849 51.161 1.00 55.19 85 ARG A O 1
#

Foldseek 3Di:
DDDDPPLCVCLLVVLQVVLHDDPDHRDDDPVSNVSSVQNNQQVVVCVPPVDGDRDVVVVVVVVVVVVVVVVVVVVVVVVVVVVVD

Sequence (85 aa):
MGSVHGEELPFVFGAALVDGFAHFPRNYTRSEMALSESIIQYFANFARTGYIELNPSRSIAIKLIVLQTRLETFTTVALDFEEER

Solvent-accessible surface area (backbone atoms only — not comparable to full-atom values): 4996 Å² total; per-residue (Å²): 136,77,89,58,93,71,70,59,52,41,30,62,73,38,27,47,78,63,60,26,53,91,92,46,74,59,86,66,52,75,70,50,30,54,48,14,52,52,44,39,48,37,53,51,38,27,76,72,69,75,51,77,70,94,44,71,79,49,47,55,52,50,52,50,49,54,51,50,55,50,50,53,54,50,52,52,56,53,50,58,60,60,74,76,108

Mean predicted aligned error: 13.24 Å

Organism: Vespula maculifrons (NCBI:txid7453)

Radius of gyration: 21.84 Å; Cα contacts (8 Å, |Δi|>4): 52; chains: 1; bounding box: 43×23×69 Å

Secondary structure (DSSP, 8-state):
--PPTTSSHHHHTTGGGTT--TTS-S---HHHHHHHHHHHHHHHHHHHHSS----HHHHHHHHHHHHHHHHHHHHHHHHHHHHT-

pLDDT: mean 76.62, std 10.01, range [49.81, 92.81]

InterPro domains:
  IPR002018 Carboxylesterase, type B [PF00135] (1-58)
  IPR029058 Alpha/Beta hydrolase fold [G3DSA:3.40.50.1820] (1-78)
  IPR029058 Alpha/Beta hydrolase fold [SSF53474] (1-50)
  IPR051093 Neuroligin and Bile salt-activated lipase [PTHR43903] (1-51)